Protein AF-A0A914EIN7-F1 (afdb_monomer)

Mean predicted aligned error: 15.45 Å

InterPro domains:
  IPR002867 IBR domain [PF01485] (43-89)
  IPR044066 TRIAD supradomain [PS51873] (1-108)

Structure (mmCIF, N/CA/C/O backbone):
data_AF-A0A914EIN7-F1
#
_entry.id   AF-A0A914EIN7-F1
#
loop_
_atom_site.group_PDB
_atom_site.id
_atom_site.type_symbol
_atom_site.label_atom_id
_atom_site.label_alt_id
_atom_site.label_comp_id
_atom_site.label_asym_id
_atom_site.label_entity_id
_atom_site.label_seq_id
_atom_site.pdbx_PDB_ins_code
_atom_site.Cartn_x
_atom_site.Cartn_y
_atom_site.Cartn_z
_atom_site.occupancy
_atom_site.B_iso_or_equiv
_atom_site.auth_seq_id
_atom_site.auth_comp_id
_atom_site.auth_asym_id
_atom_site.auth_atom_id
_atom_site.pdbx_PDB_model_num
ATOM 1 N N . MET A 1 1 ? 25.599 2.015 -27.918 1.00 85.06 1 MET A N 1
ATOM 2 C CA . MET A 1 1 ? 25.281 1.678 -26.520 1.00 85.06 1 MET A CA 1
ATOM 3 C C . MET A 1 1 ? 24.457 0.395 -26.465 1.00 85.06 1 MET A C 1
ATOM 5 O O . MET A 1 1 ? 23.634 0.183 -27.356 1.00 85.06 1 MET A O 1
ATOM 9 N N . TYR A 1 2 ? 24.723 -0.477 -25.497 1.00 90.06 2 TYR A N 1
ATOM 10 C CA . TYR A 1 2 ? 23.881 -1.602 -25.095 1.00 90.06 2 TYR A CA 1
ATOM 11 C C . TYR A 1 2 ? 22.944 -1.140 -23.985 1.00 90.06 2 TYR A C 1
ATOM 13 O O . TYR A 1 2 ? 23.352 -0.400 -23.089 1.00 90.06 2 TYR A O 1
ATOM 21 N N . TYR A 1 3 ? 21.700 -1.596 -24.054 1.00 90.38 3 TYR A N 1
ATOM 22 C CA . TYR A 1 3 ? 20.682 -1.333 -23.047 1.00 90.38 3 TYR A CA 1
ATOM 23 C C . TYR A 1 3 ? 20.306 -2.651 -22.385 1.00 90.38 3 TYR A C 1
ATOM 25 O O . TYR A 1 3 ? 20.219 -3.674 -23.065 1.00 90.38 3 TYR A O 1
ATOM 33 N N . ALA A 1 4 ? 20.066 -2.614 -21.081 1.00 89.69 4 ALA A N 1
ATOM 34 C CA . ALA A 1 4 ? 19.591 -3.754 -20.314 1.00 89.69 4 ALA A CA 1
ATOM 35 C C . ALA A 1 4 ? 18.283 -3.406 -19.604 1.00 89.69 4 ALA A C 1
ATOM 37 O O . ALA A 1 4 ? 18.042 -2.256 -19.223 1.00 89.69 4 ALA A O 1
ATOM 38 N N . TRP A 1 5 ? 17.429 -4.412 -19.428 1.00 90.12 5 TRP A N 1
ATOM 39 C CA . TRP A 1 5 ? 16.195 -4.272 -18.669 1.00 90.12 5 TRP A CA 1
ATOM 40 C C . TRP A 1 5 ? 16.494 -4.420 -17.180 1.00 90.12 5 TRP A C 1
ATOM 42 O O . TRP A 1 5 ? 16.936 -5.476 -16.732 1.00 90.12 5 TRP A O 1
ATOM 52 N N . CYS A 1 6 ? 16.260 -3.369 -16.397 1.00 90.06 6 CYS A N 1
ATOM 53 C CA . CYS A 1 6 ? 16.444 -3.455 -14.954 1.00 90.06 6 CYS A CA 1
ATOM 54 C C . CYS A 1 6 ? 15.256 -4.175 -14.304 1.00 90.06 6 CYS A C 1
ATOM 56 O O . CYS A 1 6 ? 14.121 -3.704 -14.391 1.00 90.06 6 CYS A O 1
ATOM 58 N N . ILE A 1 7 ? 15.521 -5.253 -13.563 1.00 87.25 7 ILE A N 1
ATOM 59 C CA . ILE A 1 7 ? 14.476 -6.048 -12.889 1.00 87.25 7 ILE A CA 1
ATOM 60 C C . ILE A 1 7 ? 13.748 -5.314 -11.751 1.00 87.25 7 ILE A C 1
ATOM 62 O O . ILE A 1 7 ? 12.724 -5.784 -11.275 1.00 87.25 7 ILE A O 1
ATOM 66 N N . LYS A 1 8 ? 14.279 -4.178 -11.281 1.00 84.38 8 LYS A N 1
ATOM 67 C CA . LYS A 1 8 ? 13.710 -3.416 -10.159 1.00 84.38 8 LYS A CA 1
ATOM 68 C C . LYS A 1 8 ? 12.831 -2.251 -10.615 1.00 84.38 8 LYS A C 1
ATOM 70 O O . LYS A 1 8 ? 11.759 -2.048 -10.058 1.00 84.38 8 LYS A O 1
ATOM 75 N N . CYS A 1 9 ? 13.268 -1.470 -11.607 1.00 86.81 9 CYS A N 1
ATOM 76 C CA . CYS A 1 9 ? 12.491 -0.330 -12.112 1.00 86.81 9 CYS A CA 1
ATOM 77 C C . CYS A 1 9 ? 11.725 -0.617 -13.407 1.00 86.81 9 CYS A C 1
ATOM 79 O O . CYS A 1 9 ? 10.995 0.265 -13.856 1.00 86.81 9 CYS A O 1
ATOM 81 N N . TYR A 1 10 ? 11.886 -1.815 -13.985 1.00 86.88 10 TYR A N 1
ATOM 82 C CA . TYR A 1 10 ? 11.219 -2.275 -15.209 1.00 86.88 10 TYR A CA 1
ATOM 83 C C . TYR A 1 10 ? 11.352 -1.294 -16.377 1.00 86.88 10 TYR A C 1
ATOM 85 O O . TYR A 1 10 ? 10.403 -1.029 -17.112 1.00 86.88 10 TYR A O 1
ATOM 93 N N . LYS A 1 11 ? 12.542 -0.705 -16.512 1.00 89.25 11 LYS A N 1
ATOM 94 C CA . LYS A 1 11 ? 12.877 0.239 -17.576 1.00 89.25 11 LYS A CA 1
ATOM 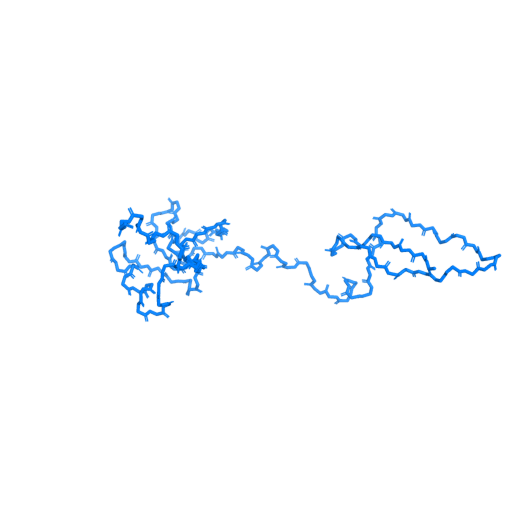95 C C . LYS A 1 11 ? 14.172 -0.186 -18.264 1.00 89.25 11 LYS A C 1
ATOM 97 O O . LYS A 1 11 ? 15.055 -0.736 -17.594 1.00 89.25 11 LYS A O 1
ATOM 102 N N . PRO A 1 12 ? 14.311 0.098 -19.568 1.00 91.06 12 PRO A N 1
ATOM 103 C CA . PRO A 1 12 ? 15.588 -0.019 -20.250 1.00 91.06 12 PRO A CA 1
ATOM 104 C C . PRO A 1 12 ? 16.542 1.064 -19.736 1.00 91.06 12 PRO A C 1
ATOM 106 O O . PRO A 1 12 ? 16.178 2.238 -19.646 1.00 91.06 12 PRO A O 1
ATOM 109 N N . VAL A 1 13 ? 17.762 0.670 -19.386 1.00 91.88 13 VAL A N 1
ATOM 110 C CA . VAL A 1 13 ? 18.825 1.572 -18.921 1.00 91.88 13 VAL A CA 1
ATOM 111 C C . VAL A 1 13 ? 20.095 1.286 -19.715 1.00 91.88 13 VAL A C 1
ATOM 113 O O . VAL A 1 13 ? 20.329 0.147 -20.123 1.00 91.88 13 VAL A O 1
ATOM 116 N N . GLU A 1 14 ? 20.898 2.320 -19.965 1.00 91.06 14 GLU A N 1
ATOM 117 C CA . GLU A 1 14 ? 22.224 2.169 -20.571 1.00 91.06 14 GLU A CA 1
ATOM 118 C C . GLU A 1 14 ? 23.092 1.269 -19.689 1.00 91.06 14 GLU A C 1
ATOM 120 O O . GLU A 1 14 ? 23.227 1.503 -18.490 1.00 91.06 14 GLU A O 1
ATOM 125 N N . TYR A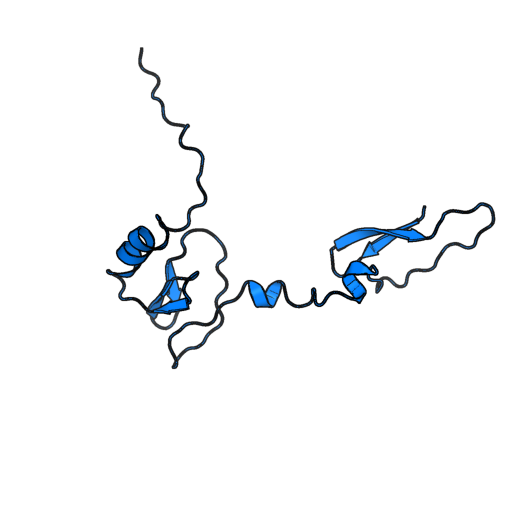 1 15 ? 23.623 0.205 -20.287 1.00 88.38 15 TYR A N 1
ATOM 126 C CA . TYR A 1 15 ? 24.336 -0.847 -19.568 1.00 88.38 15 TYR A CA 1
ATOM 127 C C . TYR A 1 15 ? 25.824 -0.870 -19.905 1.00 88.38 15 TYR A C 1
ATOM 129 O O . TYR A 1 15 ? 26.660 -0.946 -19.013 1.00 88.38 15 TYR A O 1
ATOM 137 N N . ALA A 1 16 ? 26.163 -0.793 -21.192 1.00 87.19 16 ALA A N 1
ATOM 138 C CA . ALA A 1 16 ? 27.548 -0.866 -21.639 1.00 87.19 16 ALA A CA 1
ATOM 139 C C . ALA A 1 16 ? 27.738 -0.167 -22.983 1.00 87.19 16 ALA A C 1
ATOM 141 O O . ALA A 1 16 ? 26.837 -0.133 -23.824 1.00 87.19 16 ALA A O 1
ATOM 142 N N . GLN A 1 17 ? 28.935 0.353 -23.231 1.00 85.75 17 GLN A N 1
ATOM 143 C CA . GLN A 1 17 ? 29.250 0.987 -24.505 1.00 85.75 17 GLN A CA 1
ATOM 144 C C . GLN A 1 17 ? 29.274 -0.038 -25.647 1.00 85.75 17 GLN A C 1
ATOM 146 O O . GLN A 1 17 ? 29.778 -1.146 -25.499 1.00 85.75 17 GLN A O 1
ATOM 151 N N . LYS A 1 18 ? 28.751 0.352 -26.821 1.00 88.75 18 LYS A N 1
ATOM 152 C CA . LYS A 1 18 ? 29.010 -0.401 -28.058 1.00 88.75 18 LYS A CA 1
ATOM 153 C C . LYS A 1 18 ? 30.314 0.121 -28.638 1.00 88.75 18 LYS A C 1
ATOM 155 O O . LYS A 1 18 ? 30.358 1.279 -29.047 1.00 88.75 18 LYS A O 1
ATOM 160 N N . ILE A 1 19 ? 31.337 -0.717 -28.648 1.00 86.19 19 ILE A N 1
ATOM 161 C CA . ILE A 1 19 ? 32.629 -0.442 -29.273 1.00 86.19 19 ILE A CA 1
ATOM 162 C C . ILE A 1 19 ? 32.858 -1.438 -30.410 1.00 86.19 19 ILE A C 1
ATOM 164 O O . ILE A 1 19 ? 32.424 -2.588 -30.334 1.00 86.19 19 ILE A O 1
ATOM 168 N N . CYS A 1 20 ? 33.505 -0.988 -31.484 1.00 88.31 20 CYS A N 1
ATOM 169 C CA . CYS A 1 20 ? 33.895 -1.872 -32.580 1.00 88.31 20 CYS A CA 1
ATOM 170 C C . CYS A 1 20 ? 34.892 -2.919 -32.059 1.00 88.31 20 CYS A C 1
ATOM 172 O O . CYS A 1 20 ? 35.815 -2.553 -31.337 1.00 88.31 20 CYS A O 1
ATOM 174 N N . LEU A 1 21 ? 34.700 -4.191 -32.433 1.00 81.38 21 LEU A N 1
ATOM 175 C CA . LEU A 1 21 ? 35.496 -5.344 -31.968 1.00 81.38 21 LEU A CA 1
ATOM 176 C C . LEU A 1 21 ? 35.478 -5.589 -30.445 1.00 81.38 21 LEU A C 1
ATOM 178 O O . LEU A 1 21 ? 36.326 -6.319 -29.945 1.00 81.38 21 LEU A O 1
ATOM 182 N N . GLY A 1 22 ? 34.534 -5.003 -29.703 1.00 80.62 22 GLY A N 1
ATOM 183 C CA . GLY A 1 22 ? 34.323 -5.371 -28.303 1.00 80.62 22 GLY A CA 1
ATOM 184 C C . GLY A 1 22 ? 33.419 -6.586 -28.159 1.00 80.62 22 GLY A C 1
ATOM 185 O O . GLY A 1 22 ? 32.518 -6.800 -28.974 1.00 80.62 22 GLY A O 1
ATOM 186 N N . ASP A 1 23 ? 33.635 -7.335 -27.084 1.00 83.50 23 ASP A N 1
ATOM 187 C CA . ASP A 1 23 ? 32.784 -8.459 -26.716 1.00 83.50 23 ASP A CA 1
ATOM 188 C C . ASP A 1 23 ? 31.358 -8.006 -26.384 1.00 83.50 23 ASP A C 1
ATOM 190 O O . ASP A 1 23 ? 31.115 -6.896 -25.895 1.00 83.50 23 ASP A O 1
ATOM 194 N N . VAL A 1 24 ? 30.394 -8.880 -26.676 1.00 84.62 24 VAL A N 1
ATOM 195 C CA . VAL A 1 24 ? 28.992 -8.657 -26.325 1.00 84.62 24 VAL A CA 1
ATOM 196 C C . VAL A 1 24 ? 28.830 -8.928 -24.828 1.00 84.62 24 VAL A C 1
ATOM 198 O O . VAL A 1 24 ? 29.127 -10.036 -24.385 1.00 84.62 24 VAL A O 1
ATOM 201 N N . PRO A 1 25 ? 28.343 -7.956 -24.041 1.00 84.62 25 PRO A N 1
ATOM 202 C CA . PRO A 1 25 ? 28.090 -8.169 -22.624 1.00 84.62 25 PRO A CA 1
ATOM 203 C C . PRO A 1 25 ? 27.017 -9.244 -22.402 1.00 84.62 25 PRO A C 1
ATOM 205 O O . PRO A 1 25 ? 25.906 -9.130 -22.926 1.00 84.62 25 PRO A O 1
ATOM 208 N N . GLU A 1 26 ? 27.332 -10.267 -21.609 1.00 82.94 26 GLU A N 1
ATOM 209 C CA . GLU A 1 26 ? 26.383 -11.322 -21.243 1.00 82.94 26 GLU A CA 1
ATOM 210 C C . GLU A 1 26 ? 25.490 -10.878 -20.076 1.00 82.94 26 GLU A C 1
ATOM 212 O O . GLU A 1 26 ? 25.961 -10.337 -19.075 1.00 82.94 26 GLU A O 1
ATOM 217 N N . LEU A 1 27 ? 24.181 -11.115 -20.197 1.00 81.69 27 LEU A N 1
ATOM 218 C CA . LEU A 1 27 ? 23.188 -10.798 -19.170 1.00 81.69 27 LEU A CA 1
ATOM 219 C C . LEU A 1 27 ? 22.401 -12.062 -18.815 1.00 81.69 27 LEU A C 1
ATOM 221 O O . LEU A 1 27 ? 21.747 -12.654 -19.668 1.00 81.69 27 LEU A O 1
ATOM 225 N N . ASP A 1 28 ? 22.409 -12.434 -17.537 1.00 82.50 28 ASP A N 1
ATOM 226 C CA . ASP A 1 28 ? 21.718 -13.612 -16.989 1.00 82.50 28 ASP A CA 1
ATOM 227 C C . ASP A 1 28 ? 20.247 -13.343 -16.600 1.00 82.50 28 ASP A C 1
ATOM 229 O O . ASP A 1 28 ? 19.579 -14.184 -15.997 1.00 82.50 28 ASP A O 1
ATOM 233 N N . GLY A 1 29 ? 19.740 -12.146 -16.913 1.00 79.12 29 GLY A N 1
ATOM 234 C CA . GLY A 1 29 ? 18.377 -11.715 -16.599 1.00 79.12 29 GLY A CA 1
ATOM 235 C C . GLY A 1 29 ? 18.151 -11.262 -15.152 1.00 79.12 29 GLY A C 1
ATOM 236 O O . GLY A 1 29 ? 17.024 -10.906 -14.814 1.00 79.12 29 GLY A O 1
ATOM 237 N N . LYS A 1 30 ? 19.181 -11.225 -14.294 1.00 83.19 30 LYS A N 1
ATOM 238 C CA . LYS A 1 30 ? 19.067 -10.797 -12.882 1.00 83.19 30 LYS A CA 1
ATOM 239 C C . LYS A 1 30 ? 19.669 -9.418 -12.605 1.00 83.19 30 LYS A C 1
ATOM 241 O O . LYS A 1 30 ? 19.862 -9.029 -11.454 1.00 83.19 30 LYS A O 1
ATOM 246 N N . TRP A 1 31 ? 19.951 -8.659 -13.656 1.00 88.94 31 TRP A N 1
ATOM 247 C CA . TRP A 1 31 ? 20.644 -7.383 -13.552 1.00 88.94 31 TRP A CA 1
ATOM 248 C C . TRP A 1 31 ? 19.745 -6.232 -13.061 1.00 88.94 31 TRP A C 1
ATOM 250 O O . TRP A 1 31 ? 18.596 -6.064 -13.484 1.00 88.94 31 TRP A O 1
ATOM 260 N N . ALA A 1 32 ? 20.299 -5.380 -12.194 1.00 88.75 32 ALA A N 1
ATOM 261 C CA . ALA A 1 32 ? 19.689 -4.129 -11.757 1.00 88.75 32 ALA A CA 1
ATOM 262 C C . ALA A 1 32 ? 20.633 -2.946 -12.015 1.00 88.75 32 ALA A C 1
ATOM 264 O O . ALA A 1 32 ? 21.832 -3.062 -11.784 1.00 88.75 32 ALA A O 1
ATOM 265 N N . CYS A 1 33 ? 20.093 -1.805 -12.466 1.00 89.31 33 CYS A N 1
ATOM 266 C CA . CYS A 1 33 ? 20.900 -0.605 -12.705 1.00 89.31 33 CYS A CA 1
ATOM 267 C C . CYS A 1 33 ? 21.444 -0.022 -11.398 1.00 89.31 33 CYS A C 1
ATOM 269 O O . CYS A 1 33 ? 20.839 -0.235 -10.353 1.00 89.31 33 CYS A O 1
ATOM 271 N N . GLU A 1 34 ? 22.512 0.774 -11.460 1.00 84.19 34 GLU A N 1
ATOM 272 C CA . GLU A 1 34 ? 23.188 1.346 -10.277 1.00 84.19 34 GLU A CA 1
ATOM 273 C C . GLU A 1 34 ? 22.219 2.096 -9.345 1.00 84.19 34 GLU A C 1
ATOM 275 O O . GLU A 1 34 ? 22.158 1.879 -8.136 1.00 84.19 34 GLU A O 1
ATOM 280 N N . LYS A 1 35 ? 21.316 2.894 -9.929 1.00 83.69 35 LYS A N 1
ATOM 281 C CA . LYS A 1 35 ? 20.265 3.583 -9.163 1.00 83.69 35 LYS A CA 1
ATOM 282 C C . LYS A 1 35 ? 19.371 2.610 -8.402 1.00 83.69 35 LYS A C 1
ATOM 284 O O . LYS A 1 35 ? 18.883 2.955 -7.335 1.00 83.69 35 LYS A O 1
ATOM 289 N N . CYS A 1 36 ? 19.112 1.426 -8.951 1.00 80.69 36 CYS A N 1
ATOM 290 C CA . CYS A 1 36 ? 18.285 0.384 -8.347 1.00 80.69 36 CYS A CA 1
ATOM 291 C C . CYS A 1 36 ? 19.076 -0.617 -7.492 1.00 80.69 36 CYS A C 1
ATOM 293 O O . CYS A 1 36 ? 18.475 -1.274 -6.642 1.00 80.69 36 CYS A O 1
ATOM 295 N N . SER A 1 37 ? 20.384 -0.784 -7.698 1.00 75.88 37 SER A N 1
ATOM 296 C CA . SER A 1 37 ? 21.235 -1.600 -6.826 1.00 75.88 37 SER A CA 1
ATOM 297 C C . SER A 1 37 ? 21.373 -0.942 -5.460 1.00 75.88 37 SER A C 1
ATOM 299 O O . SER A 1 37 ? 21.219 -1.633 -4.455 1.00 75.88 37 SER A O 1
ATOM 301 N N . ASP A 1 38 ? 21.523 0.385 -5.442 1.00 68.38 38 ASP A N 1
ATOM 302 C CA . ASP A 1 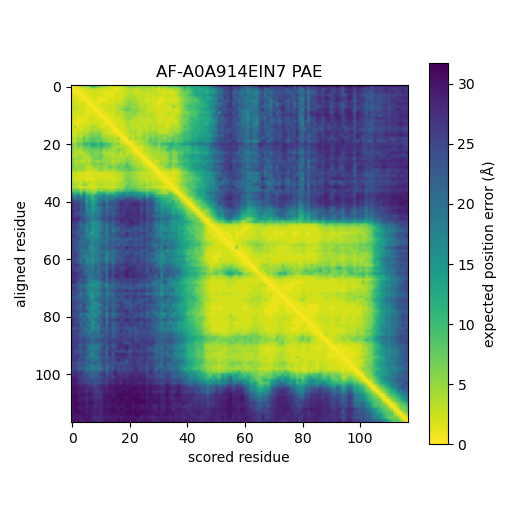38 ? 21.792 1.161 -4.227 1.00 68.38 38 ASP A CA 1
ATOM 303 C C . ASP A 1 38 ? 20.517 1.624 -3.524 1.00 68.38 38 ASP A C 1
ATOM 305 O O . ASP A 1 38 ? 20.477 1.821 -2.306 1.00 68.38 38 ASP A O 1
ATOM 309 N N . SER A 1 39 ? 19.433 1.792 -4.280 1.00 53.25 39 SER A N 1
ATOM 310 C CA . SER A 1 39 ? 18.174 2.215 -3.695 1.00 53.25 39 SER A CA 1
ATOM 311 C C . SER A 1 39 ? 17.434 1.042 -3.063 1.00 53.25 39 SER A C 1
ATOM 313 O O . SER A 1 39 ? 17.175 -0.006 -3.662 1.00 53.25 39 SER A O 1
ATOM 315 N N . LYS A 1 40 ? 16.989 1.285 -1.831 1.00 54.12 40 LYS A N 1
ATOM 316 C CA . LYS A 1 40 ? 15.938 0.558 -1.114 1.00 54.12 40 LYS A CA 1
ATOM 317 C C . LYS A 1 40 ? 14.578 0.653 -1.842 1.00 54.12 40 LYS A C 1
ATOM 319 O O . LYS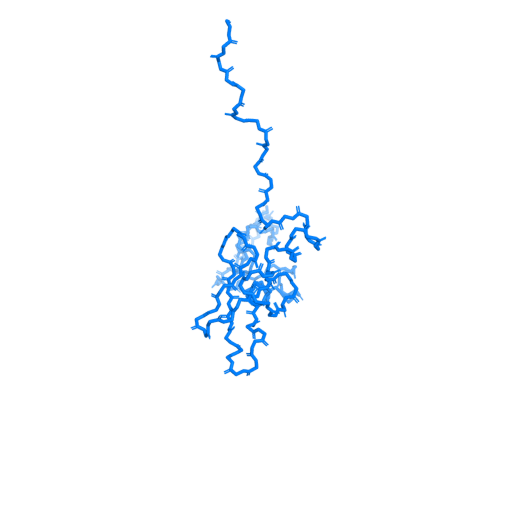 A 1 40 ? 13.558 0.896 -1.211 1.00 54.12 40 LYS A O 1
ATOM 324 N N . LEU A 1 41 ? 14.523 0.452 -3.161 1.00 52.66 41 LEU A N 1
ATOM 325 C CA . LEU A 1 41 ? 13.280 0.401 -3.945 1.00 52.66 41 LEU A CA 1
ATOM 326 C C . LEU A 1 41 ? 12.472 -0.888 -3.709 1.00 52.66 41 LEU A 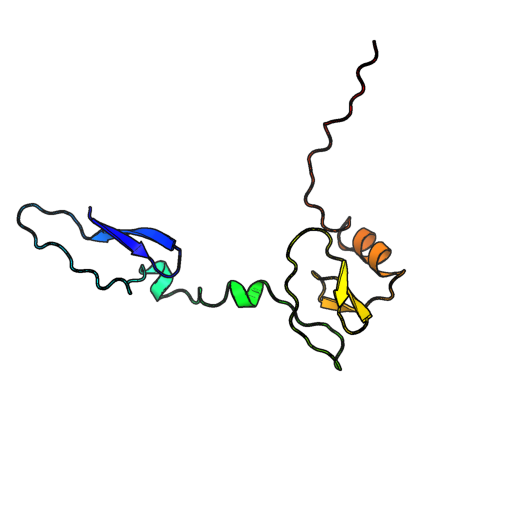C 1
ATOM 328 O O . LEU A 1 41 ? 11.473 -1.118 -4.378 1.00 52.66 41 LEU A O 1
ATOM 332 N N . LEU A 1 42 ? 12.858 -1.699 -2.722 1.00 49.53 42 LEU A N 1
ATOM 333 C CA . LEU A 1 42 ? 12.109 -2.862 -2.235 1.00 49.53 42 LEU A CA 1
ATOM 334 C C . LEU A 1 42 ? 10.853 -2.506 -1.415 1.00 49.53 42 LEU A C 1
ATOM 336 O O . LEU A 1 42 ? 10.237 -3.402 -0.855 1.00 49.53 42 LEU A O 1
ATOM 340 N N . ASN A 1 43 ? 10.453 -1.234 -1.322 1.00 49.78 43 ASN A N 1
ATOM 341 C CA . ASN A 1 43 ? 9.349 -0.829 -0.446 1.00 49.78 43 ASN A CA 1
ATOM 342 C C . ASN A 1 43 ? 8.186 -0.100 -1.128 1.00 49.78 43 ASN A C 1
ATOM 344 O O . ASN A 1 43 ? 7.316 0.373 -0.409 1.00 49.78 43 ASN A O 1
ATOM 348 N N . ARG A 1 44 ? 8.069 -0.054 -2.465 1.00 49.34 44 ARG A N 1
ATOM 349 C CA . ARG A 1 44 ? 6.846 0.535 -3.058 1.00 49.34 44 ARG A CA 1
ATOM 350 C C . ARG A 1 44 ? 5.578 -0.213 -2.638 1.00 49.34 44 ARG A C 1
ATOM 352 O O . ARG A 1 44 ? 4.565 0.416 -2.371 1.00 49.34 44 ARG A O 1
ATOM 359 N N . GLU A 1 45 ? 5.643 -1.535 -2.507 1.00 47.91 45 GLU A N 1
ATOM 360 C CA . GLU A 1 45 ? 4.505 -2.345 -2.048 1.00 47.91 45 GLU A CA 1
ATOM 361 C C . GLU A 1 45 ? 4.178 -2.102 -0.564 1.00 47.91 45 GLU A C 1
ATOM 363 O O . GLU A 1 45 ? 3.010 -2.080 -0.177 1.00 47.91 45 GLU A O 1
ATOM 368 N N . LYS A 1 46 ? 5.201 -1.839 0.262 1.00 47.97 46 LYS A N 1
ATOM 369 C CA . LYS A 1 46 ? 5.046 -1.523 1.691 1.00 47.97 46 LYS A CA 1
ATOM 370 C C . LYS A 1 46 ? 4.546 -0.103 1.951 1.00 47.97 46 LYS A C 1
ATOM 372 O O . LYS A 1 46 ? 3.923 0.123 2.979 1.00 47.97 46 LYS A O 1
ATOM 377 N N . GLU A 1 47 ? 4.806 0.837 1.047 1.00 52.59 47 GLU A N 1
ATOM 378 C CA . GLU A 1 47 ? 4.316 2.217 1.158 1.00 52.59 47 GLU A CA 1
ATOM 379 C C . GLU A 1 47 ? 2.846 2.357 0.751 1.00 52.59 47 GLU A C 1
ATOM 381 O O . GLU A 1 47 ? 2.170 3.288 1.189 1.00 52.59 47 GLU A O 1
ATOM 386 N N . ILE A 1 48 ? 2.328 1.425 -0.054 1.00 69.06 48 ILE A N 1
ATOM 387 C CA . ILE A 1 48 ? 0.934 1.467 -0.484 1.00 69.06 48 ILE A CA 1
ATOM 388 C C . ILE A 1 48 ? 0.022 0.931 0.616 1.00 69.06 48 ILE A C 1
ATOM 390 O O . ILE A 1 48 ? -1.005 1.551 0.849 1.00 69.06 48 ILE A O 1
ATOM 394 N N . ALA A 1 49 ? 0.357 -0.166 1.300 1.00 83.00 49 ALA A N 1
ATOM 395 C CA . ALA A 1 49 ? -0.524 -0.788 2.292 1.00 83.00 49 ALA A CA 1
ATOM 396 C C . ALA A 1 49 ? -0.445 -0.111 3.672 1.00 83.00 49 ALA A C 1
ATOM 398 O O . ALA A 1 49 ? 0.631 0.055 4.242 1.00 83.00 49 ALA A O 1
ATOM 399 N N . LYS A 1 50 ? -1.598 0.202 4.266 1.00 89.62 50 LYS A N 1
ATOM 400 C CA . LYS A 1 50 ? -1.712 0.786 5.611 1.00 89.62 50 LYS A CA 1
ATOM 401 C C . LYS A 1 50 ? -2.462 -0.157 6.550 1.00 89.62 50 LYS A C 1
ATOM 403 O O . LYS A 1 50 ? -3.369 -0.867 6.123 1.00 89.62 50 LYS A O 1
ATOM 408 N N . GLN A 1 51 ? -2.077 -0.193 7.825 1.00 92.88 51 GLN A N 1
ATOM 409 C CA . GLN A 1 51 ? -2.741 -1.046 8.816 1.00 92.88 51 GLN A CA 1
ATOM 410 C C . GLN A 1 51 ? -4.033 -0.413 9.321 1.00 92.88 51 GLN A C 1
ATOM 412 O O . GLN A 1 51 ? -4.103 0.796 9.542 1.00 92.88 51 GLN A O 1
ATOM 417 N N . CYS A 1 52 ? -5.040 -1.252 9.555 1.00 93.44 52 CYS A N 1
ATOM 418 C CA . CYS A 1 52 ? -6.249 -0.838 10.247 1.00 93.44 52 CYS A CA 1
ATOM 419 C C . CYS A 1 52 ? -5.887 -0.288 11.643 1.00 93.44 52 CYS A C 1
ATOM 421 O O . CYS A 1 52 ? -5.218 -0.988 12.406 1.00 93.44 52 CYS A O 1
ATOM 423 N N . PRO A 1 53 ? -6.358 0.916 12.018 1.00 93.62 53 PRO A N 1
ATOM 424 C CA . PRO A 1 53 ? -6.034 1.522 13.311 1.00 93.62 53 PRO A CA 1
ATOM 425 C C . PRO A 1 53 ? -6.730 0.848 14.504 1.00 93.62 53 PRO A C 1
ATOM 427 O O . PRO A 1 53 ? -6.486 1.212 15.649 1.00 93.62 53 PRO A O 1
ATOM 430 N N . ASN A 1 54 ? -7.613 -0.124 14.260 1.00 91.75 54 ASN A N 1
ATOM 431 C CA . ASN A 1 54 ? -8.196 -0.938 15.318 1.00 91.75 54 ASN A CA 1
ATOM 432 C C . ASN A 1 54 ? -7.160 -1.947 15.828 1.00 91.75 54 ASN A C 1
ATOM 434 O O . ASN A 1 54 ? -6.781 -2.871 15.102 1.00 91.75 54 ASN A O 1
ATOM 438 N N . GLU A 1 55 ? -6.766 -1.800 17.093 1.00 91.25 55 GLU A N 1
ATOM 439 C CA . GLU A 1 55 ? -5.758 -2.626 17.767 1.00 91.25 55 GLU A CA 1
ATOM 440 C C . GLU A 1 55 ? -6.080 -4.125 17.761 1.00 91.25 55 GLU A C 1
ATOM 442 O O . GLU A 1 55 ? -5.172 -4.947 17.766 1.00 91.25 55 GLU A O 1
ATOM 447 N N . LYS A 1 56 ? -7.363 -4.503 17.702 1.00 92.62 56 LYS A N 1
ATOM 448 C CA . LYS A 1 56 ? -7.774 -5.915 17.652 1.00 92.62 56 LYS A CA 1
ATOM 449 C C . LYS A 1 56 ? -7.709 -6.521 16.250 1.00 92.62 56 LYS A C 1
ATOM 451 O O . LYS A 1 56 ? -7.824 -7.734 16.118 1.00 92.62 56 LYS A O 1
ATOM 456 N N . CYS A 1 57 ? -7.595 -5.697 15.207 1.00 93.06 57 CYS A N 1
ATOM 457 C CA . CYS A 1 57 ? -7.621 -6.143 13.816 1.00 93.06 57 CYS A CA 1
ATOM 458 C C . CYS A 1 57 ? -6.253 -6.001 13.147 1.00 93.06 57 CYS A C 1
ATOM 460 O O . CYS A 1 57 ? -5.728 -6.993 12.659 1.00 93.06 57 CYS A O 1
ATOM 462 N N . GLN A 1 58 ? -5.700 -4.782 13.094 1.00 91.25 58 GLN A N 1
ATOM 463 C CA . GLN A 1 58 ? -4.391 -4.450 12.497 1.00 91.25 58 GLN A CA 1
ATOM 464 C C . GLN A 1 58 ? -4.113 -5.028 11.090 1.00 91.25 58 GLN A C 1
ATOM 466 O O . GLN A 1 58 ? -2.965 -5.066 10.640 1.00 91.25 58 GLN A O 1
ATOM 471 N N . GLN A 1 59 ? -5.159 -5.433 10.363 1.00 90.44 59 GLN A N 1
ATOM 472 C CA . GLN A 1 59 ? -5.055 -5.976 9.014 1.00 90.44 59 GLN A CA 1
ATOM 473 C C . GLN A 1 59 ? -4.490 -4.918 8.062 1.00 90.44 59 GLN A C 1
ATOM 475 O O . GLN A 1 59 ? -4.894 -3.753 8.107 1.00 90.44 59 GLN A O 1
ATOM 480 N N . TYR A 1 60 ? -3.582 -5.332 7.179 1.00 91.44 60 TYR A N 1
ATOM 481 C CA . TYR A 1 60 ? -3.070 -4.479 6.110 1.00 91.44 60 TYR A CA 1
ATOM 482 C C . TYR A 1 60 ? -4.120 -4.303 5.015 1.00 91.44 60 TYR A C 1
ATOM 484 O O . TYR A 1 60 ? -4.669 -5.277 4.501 1.00 91.44 60 TYR A O 1
ATOM 492 N N . ILE A 1 61 ? -4.378 -3.050 4.656 1.00 88.69 61 ILE A N 1
ATOM 493 C CA . ILE A 1 61 ? -5.346 -2.657 3.639 1.00 88.69 61 ILE A CA 1
ATOM 494 C C . ILE A 1 61 ? -4.637 -1.790 2.603 1.00 88.69 61 ILE A C 1
ATOM 496 O O . ILE A 1 61 ? -3.911 -0.856 2.942 1.00 88.69 61 ILE A O 1
ATOM 500 N N . VAL A 1 62 ? -4.885 -2.096 1.333 1.00 87.81 62 VAL A N 1
ATOM 501 C CA . VAL A 1 62 ? -4.450 -1.300 0.186 1.00 87.81 62 VAL A CA 1
ATOM 502 C C . VAL A 1 62 ? -5.652 -0.541 -0.363 1.00 87.81 62 VAL A C 1
ATOM 504 O O . VAL A 1 62 ? -6.672 -1.149 -0.688 1.00 87.81 62 VAL A O 1
ATOM 507 N N . LYS A 1 63 ? -5.536 0.783 -0.498 1.00 84.06 63 LYS A N 1
ATOM 508 C CA . LYS A 1 63 ? -6.511 1.581 -1.249 1.00 84.06 63 LYS A CA 1
ATOM 509 C C . LYS A 1 63 ? -6.284 1.365 -2.745 1.00 84.06 63 LYS A C 1
ATOM 511 O O . LYS A 1 63 ? -5.280 1.822 -3.281 1.00 84.06 63 LYS A O 1
ATOM 516 N N . ALA A 1 64 ? -7.219 0.688 -3.409 1.00 75.88 64 ALA A N 1
ATOM 517 C CA . ALA A 1 64 ? -7.141 0.441 -4.850 1.00 75.88 64 ALA A CA 1
ATOM 518 C C . ALA A 1 64 ? -7.420 1.708 -5.684 1.00 75.88 64 ALA A C 1
ATOM 520 O O . ALA A 1 64 ? -6.698 1.987 -6.636 1.00 75.88 64 ALA A O 1
ATOM 521 N N . SER A 1 65 ? -8.437 2.496 -5.317 1.00 72.00 65 SER A N 1
ATOM 522 C CA . SER A 1 65 ? -8.826 3.738 -6.004 1.00 72.00 65 SER A CA 1
ATOM 523 C C . SER A 1 65 ? -9.888 4.509 -5.205 1.00 72.00 65 SER A C 1
ATOM 525 O O . SER A 1 65 ? -10.525 3.942 -4.320 1.00 72.00 65 SER A O 1
ATOM 527 N N . GLY A 1 66 ? -10.122 5.781 -5.546 1.00 82.44 66 GLY A N 1
ATOM 528 C CA . GLY A 1 66 ? -11.255 6.565 -5.037 1.00 82.44 66 GLY A CA 1
ATOM 529 C C . GLY A 1 66 ? -11.054 7.178 -3.645 1.00 82.44 66 GLY A C 1
ATOM 530 O O . GLY A 1 66 ? -9.960 7.643 -3.303 1.00 82.44 66 GLY A O 1
ATOM 531 N N . CYS A 1 67 ? -12.142 7.195 -2.867 1.00 83.25 67 CYS A N 1
ATOM 532 C CA . CYS A 1 67 ? -12.270 7.929 -1.607 1.00 83.25 67 CYS A CA 1
ATOM 533 C C . CYS A 1 67 ? -11.303 7.450 -0.509 1.00 83.25 67 CYS A C 1
ATOM 535 O O . CYS A 1 67 ? -10.992 6.265 -0.398 1.00 83.25 67 CYS A O 1
ATOM 537 N N . ASN A 1 68 ? -10.848 8.372 0.342 1.00 88.38 68 ASN A N 1
ATOM 538 C CA . ASN A 1 68 ? -9.996 8.066 1.496 1.00 88.38 68 ASN A CA 1
ATOM 539 C C . ASN A 1 68 ? -10.759 7.451 2.688 1.00 88.38 68 ASN A C 1
ATOM 541 O O . ASN A 1 68 ? -10.129 7.051 3.668 1.00 88.38 68 ASN A O 1
ATOM 545 N N . HIS A 1 69 ? -12.089 7.365 2.636 1.00 91.44 69 HIS A N 1
ATOM 546 C CA . HIS A 1 69 ? -12.900 6.653 3.623 1.00 91.44 69 HIS A CA 1
ATOM 547 C C . HIS A 1 69 ? -12.817 5.141 3.379 1.00 91.44 69 HIS A C 1
ATOM 549 O O . HIS A 1 69 ? -13.365 4.629 2.405 1.00 91.44 69 HIS A O 1
ATOM 555 N N . ILE A 1 70 ? -12.163 4.420 4.292 1.00 92.06 70 ILE A N 1
ATOM 556 C CA . ILE A 1 70 ? -12.040 2.961 4.245 1.00 92.06 70 ILE A CA 1
ATOM 557 C C . ILE A 1 70 ? -12.901 2.324 5.332 1.00 92.06 70 ILE A C 1
ATOM 559 O O . ILE A 1 70 ? -12.801 2.680 6.507 1.00 92.06 70 ILE A O 1
ATOM 563 N N . THR A 1 71 ? -13.685 1.319 4.950 1.00 93.12 71 THR A N 1
ATOM 564 C CA . THR A 1 71 ?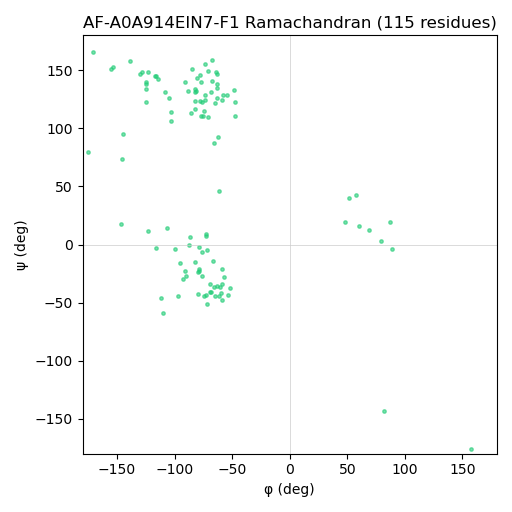 -14.362 0.412 5.883 1.00 93.12 71 THR A CA 1
ATOM 565 C C . THR A 1 71 ? -13.605 -0.910 5.920 1.00 93.12 71 THR A C 1
ATOM 567 O O . THR A 1 71 ? -13.517 -1.620 4.921 1.00 93.12 71 THR A O 1
ATOM 570 N N . CYS A 1 72 ? -13.014 -1.232 7.069 1.00 92.50 72 CYS A N 1
ATOM 571 C CA . CYS A 1 72 ? -12.345 -2.513 7.276 1.00 92.50 72 CYS A CA 1
ATOM 572 C C . CYS A 1 72 ? -13.373 -3.648 7.421 1.00 92.50 72 CYS A C 1
ATOM 574 O O . CYS A 1 72 ? -14.483 -3.427 7.901 1.00 92.50 72 CYS A O 1
ATOM 576 N N . ILE A 1 73 ? -12.970 -4.886 7.120 1.00 91.44 73 ILE A N 1
ATOM 577 C CA . ILE A 1 73 ? -13.776 -6.095 7.363 1.00 91.44 73 ILE A CA 1
ATOM 578 C C . ILE A 1 73 ? -14.155 -6.289 8.841 1.00 91.44 73 ILE A C 1
ATOM 580 O O . ILE A 1 73 ? -15.124 -6.976 9.140 1.00 91.44 73 ILE A O 1
ATOM 584 N N . CYS A 1 74 ? -13.421 -5.670 9.775 1.00 92.62 74 CYS A N 1
ATOM 585 C CA . CYS A 1 74 ? -13.768 -5.661 11.199 1.00 92.62 74 CYS A CA 1
ATOM 586 C C . CYS A 1 74 ? -14.867 -4.643 11.562 1.00 92.62 74 CYS A C 1
ATOM 588 O O . CYS A 1 74 ? -15.237 -4.541 12.729 1.00 92.62 74 CYS A O 1
ATOM 590 N N . GLY A 1 75 ? -15.355 -3.861 10.592 1.00 91.44 75 GLY A N 1
ATOM 591 C CA . GLY A 1 75 ? -16.377 -2.826 10.766 1.00 91.44 75 GLY A CA 1
ATOM 592 C C . GLY A 1 75 ? -15.836 -1.437 11.121 1.00 91.44 75 GLY A C 1
ATOM 593 O O . GLY A 1 75 ? -16.602 -0.483 11.201 1.00 91.44 75 GLY A O 1
ATOM 594 N N . THR A 1 76 ? -14.526 -1.275 11.328 1.00 93.75 76 THR A N 1
ATOM 595 C CA . THR A 1 76 ? -13.941 0.044 11.615 1.00 93.75 76 THR A CA 1
ATOM 596 C C . THR A 1 76 ? -13.906 0.919 10.360 1.00 93.75 76 THR A C 1
ATOM 598 O O . THR A 1 76 ? -13.296 0.545 9.356 1.00 93.75 76 THR A O 1
ATOM 601 N N . HIS A 1 77 ? -14.503 2.109 10.451 1.00 93.69 77 HIS A N 1
ATOM 602 C CA . HIS A 1 77 ? -14.375 3.179 9.462 1.00 93.69 77 HIS A CA 1
ATOM 603 C C . HIS A 1 77 ? -13.158 4.039 9.806 1.00 93.69 77 HIS A C 1
ATOM 605 O O . HIS A 1 77 ? -12.965 4.404 10.965 1.00 93.69 77 HIS A O 1
ATOM 611 N N . TRP A 1 78 ? -12.302 4.344 8.835 1.00 93.75 78 TRP A N 1
ATOM 612 C CA . TRP A 1 78 ? -11.079 5.104 9.090 1.00 93.75 78 TRP A CA 1
ATOM 613 C C . TRP A 1 78 ? -10.595 5.873 7.857 1.00 93.75 78 TRP A C 1
ATOM 615 O O . TRP A 1 78 ? -10.874 5.492 6.719 1.00 93.75 78 TRP A O 1
ATOM 625 N N . CYS A 1 79 ? -9.890 6.982 8.093 1.00 92.31 79 CYS A N 1
ATOM 626 C CA . CYS A 1 79 ? -9.296 7.794 7.031 1.00 92.31 79 CYS A CA 1
ATOM 627 C C . CYS A 1 79 ? -7.960 7.190 6.600 1.00 92.31 79 CYS A C 1
ATOM 629 O O . CYS A 1 79 ? -7.048 7.047 7.420 1.00 92.31 79 CYS A O 1
ATOM 631 N N . TYR A 1 80 ? -7.827 6.888 5.309 1.00 90.38 80 TYR A N 1
ATOM 632 C CA . TYR A 1 80 ? -6.615 6.307 4.752 1.00 90.38 80 TYR A CA 1
ATOM 633 C C . TYR A 1 80 ? -5.403 7.225 4.886 1.00 90.38 80 TYR A C 1
ATOM 635 O O . TYR A 1 80 ? -4.297 6.744 5.107 1.00 90.38 80 TYR A O 1
ATOM 643 N N . GLU A 1 81 ? -5.577 8.542 4.768 1.00 88.19 81 GLU A N 1
ATOM 644 C CA . GLU A 1 81 ? -4.472 9.496 4.888 1.00 88.19 81 GLU A CA 1
ATOM 645 C C . GLU A 1 81 ? -3.991 9.610 6.332 1.00 88.19 81 GLU A C 1
ATOM 647 O O . GLU A 1 81 ? -2.805 9.403 6.590 1.00 88.19 81 GLU A O 1
ATOM 652 N N . CYS A 1 82 ? -4.915 9.836 7.270 1.00 90.69 82 CYS A N 1
ATOM 653 C CA . CYS A 1 82 ? -4.589 10.051 8.678 1.00 90.69 82 CYS A CA 1
ATOM 654 C C . CYS A 1 82 ? -4.282 8.778 9.470 1.00 90.69 82 CYS A C 1
ATOM 656 O O . CYS A 1 82 ? -3.674 8.877 10.532 1.00 90.69 82 CYS A O 1
ATOM 658 N N . VAL A 1 83 ? -4.732 7.606 9.010 1.00 91.69 83 VAL A N 1
ATOM 659 C CA . VAL A 1 83 ? -4.640 6.334 9.754 1.00 91.69 83 VAL A CA 1
ATOM 660 C C . VAL A 1 83 ? -5.334 6.425 11.122 1.00 91.69 83 VAL A C 1
ATOM 662 O O . VAL A 1 83 ? -4.820 5.978 12.143 1.00 91.69 83 VAL A O 1
ATOM 665 N N . LYS A 1 84 ? -6.521 7.044 11.154 1.00 91.81 84 LYS A N 1
ATOM 666 C CA . LYS A 1 84 ? -7.321 7.243 12.376 1.00 91.81 84 LYS A CA 1
ATOM 667 C C . LYS A 1 84 ? -8.730 6.671 12.219 1.00 91.81 84 LYS A C 1
ATOM 669 O O . LYS A 1 84 ? -9.316 6.850 11.147 1.00 91.81 84 LYS A O 1
ATOM 674 N N . PRO A 1 85 ? -9.275 5.998 13.250 1.00 93.12 85 PRO A N 1
ATOM 675 C CA . PRO A 1 85 ? -10.633 5.482 13.228 1.00 93.12 85 PRO A CA 1
ATOM 676 C C . PRO A 1 85 ? -11.638 6.611 13.475 1.00 93.12 85 PRO A C 1
ATOM 678 O O . PRO A 1 85 ? -11.383 7.527 14.256 1.00 93.12 85 PRO A O 1
ATOM 681 N N . PHE A 1 86 ? -12.796 6.519 12.835 1.00 92.50 86 PHE A N 1
ATOM 682 C CA . PHE A 1 86 ? -13.903 7.458 12.974 1.00 92.50 86 PHE A CA 1
ATOM 683 C C . PHE A 1 86 ? -15.228 6.699 13.031 1.00 92.50 86 PHE A C 1
ATOM 685 O O . PHE A 1 86 ? -15.344 5.574 12.546 1.00 92.50 86 PHE A O 1
ATOM 692 N N . ASN A 1 87 ? -16.255 7.333 13.593 1.00 90.38 87 ASN A N 1
ATOM 693 C CA . ASN A 1 87 ? -17.621 6.835 13.456 1.00 90.38 87 ASN A CA 1
ATOM 694 C C . ASN A 1 87 ? -18.107 7.043 12.014 1.00 90.38 87 ASN A C 1
ATOM 696 O O . ASN A 1 87 ? -17.745 8.035 11.379 1.00 90.38 87 ASN A O 1
ATOM 700 N N . GLN A 1 88 ? -18.980 6.156 11.528 1.00 83.75 88 GLN A N 1
ATOM 701 C CA . GLN A 1 88 ? -19.484 6.166 10.148 1.00 83.75 88 GLN A CA 1
ATOM 702 C C . GLN A 1 88 ? -20.059 7.526 9.710 1.00 83.75 88 GLN A C 1
ATOM 704 O O . GLN A 1 88 ? -19.857 7.932 8.571 1.00 83.75 88 GLN A O 1
ATOM 709 N N .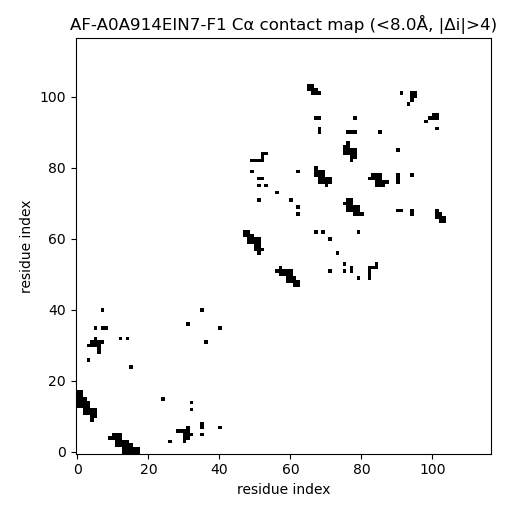 GLY A 1 89 ? -20.742 8.247 10.606 1.00 84.12 89 GLY A N 1
ATOM 710 C CA . GLY A 1 89 ? -21.301 9.571 10.303 1.00 84.12 89 GLY A CA 1
ATOM 711 C C . GLY A 1 89 ? -20.294 10.725 10.358 1.00 84.12 89 GLY A C 1
ATOM 712 O O . GLY A 1 89 ? -20.505 11.739 9.711 1.00 84.12 89 GLY A O 1
ATOM 713 N N . LEU A 1 90 ? -19.192 10.581 11.102 1.00 88.25 90 LEU A N 1
ATOM 714 C CA . LEU A 1 90 ? -18.238 11.674 11.355 1.00 88.25 90 LEU A CA 1
ATOM 715 C C . LEU A 1 90 ? -17.051 11.675 10.389 1.00 88.25 90 LEU A C 1
ATOM 717 O O . LEU A 1 90 ? -16.324 12.662 10.297 1.00 88.25 90 LEU A O 1
ATOM 721 N N . ILE A 1 91 ? -16.823 10.565 9.687 1.00 88.62 91 ILE A N 1
ATOM 722 C CA . ILE A 1 91 ? -15.671 10.442 8.795 1.00 88.62 91 ILE A CA 1
ATOM 723 C C . ILE A 1 91 ? -15.755 11.398 7.603 1.00 88.62 91 ILE A C 1
ATOM 725 O O . ILE A 1 91 ? -14.735 11.954 7.210 1.00 88.62 91 ILE A O 1
ATOM 729 N N . TYR A 1 92 ? -16.952 11.634 7.065 1.00 87.31 92 TYR A N 1
ATOM 730 C CA . TYR A 1 92 ? -17.149 12.562 5.953 1.00 87.31 92 TYR A CA 1
ATOM 731 C C . TYR A 1 92 ? -16.918 14.016 6.377 1.00 87.31 92 TYR A C 1
ATOM 733 O O . TYR A 1 92 ? -16.214 14.744 5.681 1.00 87.31 92 TYR A O 1
ATOM 741 N N . ASP A 1 93 ? -17.381 14.408 7.567 1.00 88.69 93 ASP A N 1
ATOM 742 C CA . ASP A 1 93 ? -17.080 15.727 8.138 1.00 88.69 93 ASP A CA 1
ATOM 743 C C . ASP A 1 93 ? -15.573 15.944 8.313 1.00 88.69 93 ASP A C 1
ATOM 745 O O . ASP A 1 93 ? -15.057 17.020 8.009 1.00 88.69 93 ASP A O 1
ATOM 749 N N . HIS A 1 94 ? -14.856 14.919 8.785 1.00 88.75 94 HIS A N 1
ATOM 750 C CA . HIS A 1 94 ? -13.398 14.941 8.873 1.00 88.75 94 HIS A CA 1
ATOM 751 C C . HIS A 1 94 ? -12.749 15.101 7.489 1.00 88.75 94 HIS A C 1
ATOM 753 O O . HIS A 1 94 ? -11.854 15.928 7.342 1.00 88.75 94 HIS A O 1
ATOM 759 N N . MET A 1 95 ? -13.219 14.367 6.473 1.00 86.44 95 MET A N 1
ATOM 760 C CA . MET A 1 95 ? -12.699 14.461 5.100 1.00 86.44 95 MET A CA 1
ATOM 761 C C . MET A 1 95 ? -12.832 15.883 4.547 1.00 86.44 95 MET A C 1
ATOM 763 O O . MET A 1 95 ? -11.866 16.449 4.042 1.00 86.44 95 MET A O 1
ATOM 767 N N . TYR A 1 96 ? -14.007 16.494 4.696 1.00 85.00 96 TYR A N 1
ATOM 768 C CA . TYR A 1 96 ? -14.233 17.859 4.227 1.00 85.00 96 TYR A CA 1
ATOM 769 C C . TYR A 1 96 ? -13.394 18.893 4.974 1.00 85.00 96 TYR A C 1
ATOM 771 O O . TYR A 1 96 ? -12.820 19.775 4.341 1.00 85.00 96 TYR A O 1
ATOM 779 N N . LYS A 1 97 ? -13.308 18.793 6.304 1.00 87.19 97 LYS A N 1
ATOM 780 C CA . LYS A 1 97 ? -12.613 19.792 7.127 1.00 87.19 97 LYS A CA 1
ATOM 781 C C . LYS A 1 97 ? -11.094 19.701 7.017 1.00 87.19 97 LYS A C 1
ATOM 783 O O . LYS A 1 97 ? -10.446 20.729 6.879 1.00 87.19 97 LYS A O 1
ATOM 788 N N . GLU A 1 98 ? -10.539 18.491 7.064 1.00 87.56 98 GLU A N 1
ATOM 789 C CA . GLU A 1 98 ? -9.085 18.291 7.123 1.00 87.56 98 GLU A CA 1
ATOM 790 C C . GLU A 1 98 ? -8.452 18.114 5.739 1.00 87.56 98 GLU A C 1
ATOM 792 O O . GLU A 1 98 ? -7.296 18.482 5.549 1.00 87.56 98 GLU A O 1
ATOM 797 N N . HIS A 1 99 ? -9.192 17.561 4.770 1.00 85.81 99 HIS A N 1
ATOM 798 C CA . HIS A 1 99 ? -8.663 17.229 3.440 1.00 85.81 99 HIS A CA 1
ATOM 799 C C . HIS A 1 99 ? -9.314 18.031 2.304 1.00 85.81 99 HIS A C 1
ATOM 801 O O . HIS A 1 99 ? -8.929 17.868 1.148 1.00 85.81 99 HIS A O 1
ATOM 807 N N . GLY A 1 100 ? -10.303 18.887 2.597 1.00 81.31 100 GLY A N 1
ATOM 808 C CA . GLY A 1 100 ? -11.003 19.687 1.584 1.00 81.31 100 GLY A CA 1
ATOM 809 C C . GLY A 1 100 ? -11.885 18.867 0.637 1.00 81.31 100 GLY A C 1
ATOM 810 O O . GLY A 1 100 ? -12.332 19.381 -0.385 1.00 81.31 100 GLY A O 1
ATOM 811 N N . GLY A 1 101 ? -12.138 17.591 0.949 1.00 78.44 101 GLY A N 1
ATOM 812 C CA . GLY A 1 101 ? -12.917 16.688 0.110 1.00 78.44 101 GLY A CA 1
ATOM 813 C C . GLY A 1 101 ? -12.617 15.214 0.375 1.00 78.44 101 GLY A C 1
ATOM 814 O O . GLY A 1 101 ? -11.857 14.844 1.265 1.00 78.44 101 GLY A O 1
ATOM 815 N N . HIS A 1 102 ? -13.232 14.342 -0.420 1.00 68.38 102 HIS A N 1
ATOM 816 C CA . HIS A 1 102 ? -13.217 12.894 -0.192 1.00 68.38 102 HIS A CA 1
ATOM 817 C C . HIS A 1 102 ? -12.025 12.150 -0.816 1.00 68.38 102 HIS A C 1
ATOM 819 O O . HIS A 1 102 ? -11.919 10.935 -0.666 1.00 68.38 102 HIS A O 1
ATOM 825 N N . GLY A 1 103 ? -11.119 12.843 -1.511 1.00 62.75 103 GLY A N 1
ATOM 826 C CA . GLY A 1 103 ? -9.973 12.214 -2.182 1.00 62.75 103 GLY A CA 1
ATOM 827 C C . GLY A 1 103 ? -10.257 11.712 -3.602 1.00 62.75 103 GLY A C 1
ATOM 828 O O . GLY A 1 103 ? -9.498 10.893 -4.120 1.00 62.75 103 GLY A O 1
ATOM 829 N N . TYR A 1 104 ? -11.321 12.203 -4.247 1.00 57.88 104 TYR A N 1
ATOM 830 C CA . TYR A 1 104 ? -11.373 12.216 -5.707 1.00 57.88 104 TYR A CA 1
ATOM 831 C C . TYR A 1 104 ? -10.377 13.277 -6.178 1.00 57.88 104 TYR A C 1
ATOM 833 O O . TYR A 1 104 ? -10.581 14.464 -5.933 1.00 57.88 104 TYR A O 1
ATOM 841 N N . GLY A 1 105 ? -9.266 12.856 -6.787 1.00 49.44 105 GLY A N 1
ATOM 842 C CA . GLY A 1 105 ? -8.449 13.783 -7.568 1.00 49.44 105 GLY A CA 1
ATOM 843 C C . GLY A 1 105 ? -9.357 14.433 -8.606 1.00 49.44 105 GLY A C 1
ATOM 844 O O . GLY A 1 105 ? -10.118 13.715 -9.253 1.00 49.44 105 GLY A O 1
ATOM 845 N N . GLY A 1 106 ? -9.336 15.765 -8.677 1.00 39.84 106 GLY A N 1
ATOM 846 C CA . GLY A 1 106 ? -10.220 16.546 -9.533 1.00 39.84 106 GLY A CA 1
ATOM 847 C C . GLY A 1 106 ? -10.266 15.984 -10.948 1.00 39.84 106 GLY A C 1
ATOM 848 O O . GLY A 1 106 ? -9.290 16.059 -11.689 1.00 39.84 106 GLY A O 1
ATOM 849 N N . TYR A 1 107 ? -11.410 15.412 -11.304 1.00 42.12 107 TYR A N 1
ATOM 850 C CA . TYR A 1 107 ? -11.889 15.498 -12.671 1.00 42.12 107 TYR A CA 1
ATOM 851 C C . TYR A 1 107 ? -12.154 16.982 -12.870 1.00 42.12 107 TYR A C 1
ATOM 853 O O . TYR A 1 107 ? -12.855 17.582 -12.051 1.00 42.12 107 TYR A O 1
ATOM 861 N N . GLU A 1 108 ? -11.502 17.581 -13.859 1.00 41.72 108 GLU A N 1
ATOM 862 C CA . GLU A 1 108 ? -11.770 18.957 -14.240 1.00 41.72 108 GLU A CA 1
ATOM 863 C C . GLU A 1 108 ? -13.286 19.132 -14.361 1.00 41.72 108 GLU A C 1
ATOM 865 O O . GLU A 1 108 ? -13.972 18.387 -15.060 1.00 41.72 108 GLU A O 1
ATOM 870 N N . GLU A 1 109 ? -13.813 20.072 -13.588 1.00 44.09 109 GLU A N 1
ATOM 871 C CA . GLU A 1 109 ? -15.152 20.599 -13.768 1.00 44.09 109 GLU A CA 1
ATOM 872 C C . GLU A 1 109 ? -15.179 21.252 -15.150 1.00 44.09 109 GLU A C 1
ATOM 874 O O . GLU A 1 109 ? -14.730 22.382 -15.292 1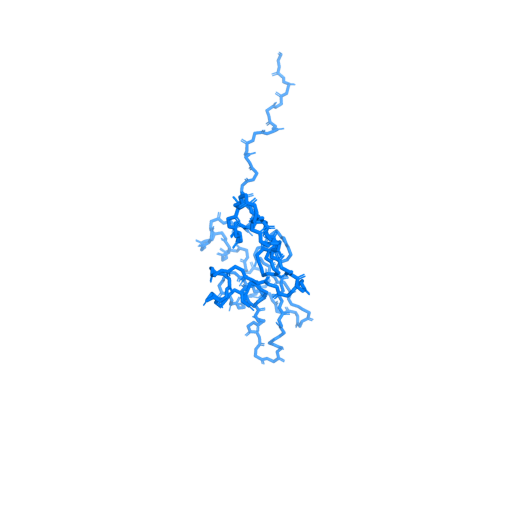.00 44.09 109 GLU A O 1
ATOM 879 N N . ASN A 1 110 ? -15.574 20.498 -16.178 1.00 47.03 110 ASN A N 1
ATOM 880 C CA . ASN A 1 110 ? -16.105 20.991 -17.449 1.00 47.03 110 ASN A CA 1
ATOM 881 C C . ASN A 1 110 ? -16.542 19.805 -18.315 1.00 47.03 110 ASN A C 1
ATOM 883 O O . ASN A 1 110 ? -15.824 19.408 -19.220 1.00 47.03 110 ASN A O 1
ATOM 887 N N . ASP A 1 111 ? -17.723 19.249 -18.047 1.00 45.31 111 ASP A N 1
ATOM 888 C CA . ASP A 1 111 ? -18.419 18.408 -19.040 1.00 45.31 111 ASP A CA 1
ATOM 889 C C . ASP A 1 111 ? -19.953 18.526 -18.969 1.00 45.31 111 ASP A C 1
ATOM 891 O O . ASP A 1 111 ? -20.674 17.699 -19.515 1.00 45.31 111 ASP A O 1
ATOM 895 N N . TYR A 1 112 ? -20.475 19.581 -18.333 1.00 47.81 112 TYR A N 1
ATOM 896 C CA . TYR A 1 112 ? -21.908 19.893 -18.356 1.00 47.81 112 TYR A CA 1
ATOM 897 C C . TYR A 1 112 ? -22.121 21.411 -18.349 1.00 47.81 112 TYR A C 1
ATOM 899 O O . TYR A 1 112 ? -22.503 21.994 -17.337 1.00 47.81 112 TYR A O 1
ATOM 907 N N . LEU A 1 113 ? -21.853 22.068 -19.479 1.00 48.12 113 LEU A N 1
ATOM 908 C CA . LEU A 1 113 ? -22.646 23.240 -19.838 1.00 48.12 113 LEU A CA 1
ATOM 909 C C . LEU A 1 113 ? -23.619 22.789 -20.913 1.00 48.12 113 LEU A C 1
ATOM 911 O O . LEU A 1 113 ? -23.233 22.475 -22.037 1.00 48.12 113 LEU A O 1
ATOM 915 N N . ASP A 1 114 ? -24.864 22.685 -20.464 1.00 46.12 114 ASP A N 1
ATOM 916 C CA . ASP A 1 114 ? -26.029 22.325 -21.240 1.00 46.12 114 ASP A CA 1
ATOM 917 C C . ASP A 1 114 ? -26.115 23.129 -22.539 1.00 46.12 114 ASP A C 1
ATOM 919 O O . ASP A 1 114 ? -26.005 24.356 -22.578 1.00 46.12 114 ASP A O 1
ATOM 923 N N . GLU A 1 115 ? -26.368 22.379 -23.599 1.00 53.59 115 GLU A N 1
ATOM 924 C CA . GLU A 1 115 ? -26.800 22.832 -24.906 1.00 53.59 115 GLU A CA 1
ATOM 925 C C . GLU A 1 115 ? -28.212 23.438 -24.776 1.00 53.59 115 GLU A C 1
ATOM 927 O O . GLU A 1 115 ? -29.214 22.744 -24.918 1.00 53.59 115 GLU A O 1
ATOM 932 N N . TYR A 1 116 ? -28.296 24.734 -24.463 1.00 53.53 116 TYR A N 1
ATOM 933 C CA . TYR A 1 116 ? -29.493 25.554 -24.675 1.00 53.53 116 TYR A CA 1
ATOM 934 C C . TYR A 1 116 ? -29.095 26.982 -25.063 1.00 53.53 116 TYR A C 1
ATOM 936 O O . TYR A 1 116 ? -28.823 27.805 -24.192 1.00 53.53 116 TYR A O 1
ATOM 944 N N . GLU A 1 117 ? -29.061 27.246 -26.372 1.00 44.34 117 GLU A N 1
ATOM 945 C CA . GLU A 1 117 ? -29.805 28.324 -27.062 1.00 44.34 117 GLU A CA 1
ATOM 946 C C . GLU A 1 117 ? -29.618 28.232 -28.586 1.00 44.34 117 GLU A C 1
ATOM 948 O O . GLU A 1 117 ? -28.467 28.319 -29.071 1.00 44.34 117 GLU A O 1
#

Foldseek 3Di:
DDWDQAPLPRDTDDDDDDDPPDDDDDDPNHDHDPVRVPDPSVCPVVVQWAFQLPPVGRDTDGDPDWFQFDQDPVRWTDGNVVSDTDDPVCVQVCCCPVVVGGPPPDPPPDDDPDPDD

Radius of gyration: 23.66 Å; Cα contacts (8 Å, |Δi|>4): 138; chains: 1; bounding box: 65×42×50 Å

Organism: NCBI:txid290746

Nearest PDB structures (foldseek):
  7m4o-assembly1_A  TM=7.683E-01  e=2.399E-03  Homo sapiens
  7m4n-assembly1_A  TM=7.588E-01  e=5.274E-03  Homo sapiens
  7m4n-assembly2_B  TM=7.747E-01  e=6.857E-03  Homo sapiens
  7m4m-assembly1_A  TM=4.116E-01  e=6.456E-04  Homo sapiens
  7m4m-assembly2_B  TM=4.138E-01  e=2.247E-03  Homo sapiens

Sequence (117 aa):
MYYAWCIKCYKPVEYAQKICLGDVPELDGKWACEKCSDSKLLNREKEIAKQCPNEKCQQYIVKASGCNHITCICGTHWCYECVKPFNQGLIYDHMYKEHGGHGYGGYEENDYLDEYE

Secondary structure (DSSP, 8-state):
-EEEE-TTT-SEEEEE---TTPPPPP--S----HHHHHS-GGGHHHHHEEE-S-TTT--EEE--SS-SEEE-TTS-EEETTTTEEE-TTTHHHHHHHHHSSSS-----S-S------

pLDDT: mean 79.28, std 16.24, range [39.84, 93.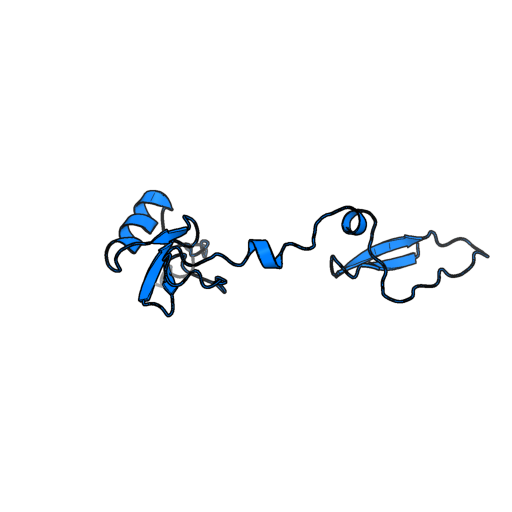75]

Solvent-accessible surface area (backbone atoms only — not comparable to full-atom values): 7722 Å² total; per-residue (Å²): 104,39,68,42,68,17,75,77,78,76,41,78,39,87,68,46,82,67,54,91,96,54,82,81,85,87,78,92,80,81,48,57,47,71,75,55,66,74,42,81,73,88,38,66,73,63,71,57,42,44,56,43,66,50,87,91,66,50,49,76,44,67,81,89,73,63,56,38,74,42,73,45,98,88,69,52,28,27,37,65,87,78,56,41,72,40,55,83,83,50,44,59,59,47,27,44,72,77,64,74,36,57,55,66,75,80,71,76,93,78,89,77,80,77,94,80,134